Protein AF-A0A533XQA1-F1 (afdb_monomer)

pLDDT: mean 72.59, std 21.44, range [30.81, 95.88]

Secondary structure (DSSP, 8-state):
--EEEEEEEEEESSGGGS------EEEEEEBTTSSHHHHHHHHTT-TTSS---SSTT---SEEEEEEEEPP-TTS---EEEEEEPPPB--TTS-HHHHHHHHHHHHHHHHH-TTEEEEEEE--GGG---S-GGGS---S---------S-----PPPP-

Structure (mmCIF, N/CA/C/O backbone):
data_AF-A0A533XQA1-F1
#
_entry.id   AF-A0A533XQA1-F1
#
loop_
_atom_site.group_PDB
_atom_site.id
_atom_site.type_symbol
_atom_site.label_atom_id
_atom_site.label_alt_id
_atom_site.label_comp_id
_atom_site.label_asym_id
_atom_site.label_entity_id
_atom_site.label_seq_id
_atom_site.pdbx_PDB_ins_code
_atom_site.Cartn_x
_atom_site.Cartn_y
_atom_site.Cartn_z
_atom_site.occupancy
_atom_site.B_iso_or_equiv
_atom_site.auth_seq_id
_atom_site.auth_comp_id
_atom_site.auth_asym_id
_atom_site.auth_atom_id
_atom_site.pdbx_PDB_model_num
ATOM 1 N N . MET A 1 1 ? -15.466 7.216 5.589 1.00 73.44 1 MET A N 1
ATOM 2 C CA . MET A 1 1 ? -14.464 6.380 6.288 1.00 73.44 1 MET A CA 1
ATOM 3 C C . MET A 1 1 ? -13.379 7.296 6.837 1.00 73.44 1 MET A C 1
ATOM 5 O O . MET A 1 1 ? -12.745 7.977 6.047 1.00 73.44 1 MET A O 1
ATOM 9 N N . LYS A 1 2 ? -13.203 7.373 8.160 1.00 85.31 2 LYS A N 1
ATOM 10 C CA . LYS A 1 2 ? -12.148 8.191 8.786 1.00 85.31 2 LYS A CA 1
ATOM 11 C C . LYS A 1 2 ? -10.981 7.279 9.153 1.00 85.31 2 LYS A C 1
ATOM 13 O O . LYS A 1 2 ? -11.189 6.357 9.934 1.00 85.31 2 LYS A O 1
ATOM 18 N N . ILE A 1 3 ? -9.795 7.499 8.589 1.00 87.62 3 ILE A N 1
ATOM 19 C CA . ILE A 1 3 ? -8.585 6.760 8.982 1.00 87.62 3 ILE A CA 1
ATOM 20 C C . ILE A 1 3 ? -8.050 7.347 10.288 1.00 87.62 3 ILE A C 1
ATOM 22 O O . ILE A 1 3 ? -7.966 8.566 10.428 1.00 87.62 3 ILE A O 1
ATOM 26 N N . LEU A 1 4 ? -7.731 6.477 11.245 1.00 87.38 4 LEU A N 1
ATOM 27 C CA . LEU A 1 4 ? -7.056 6.838 12.490 1.00 87.38 4 LEU A CA 1
ATOM 28 C C . LEU A 1 4 ? -5.546 6.681 12.340 1.00 87.38 4 LEU A C 1
ATOM 30 O O . LEU A 1 4 ? -4.799 7.611 12.634 1.00 87.38 4 LEU A O 1
ATOM 34 N N . THR A 1 5 ? -5.101 5.521 11.854 1.00 90.56 5 THR A N 1
ATOM 35 C CA . THR A 1 5 ? -3.680 5.226 11.658 1.00 90.56 5 THR A CA 1
ATOM 36 C C . THR A 1 5 ? -3.439 4.496 10.343 1.00 90.56 5 THR A C 1
ATOM 38 O O . THR A 1 5 ? -4.303 3.789 9.820 1.00 90.56 5 THR A O 1
ATOM 41 N N . ALA A 1 6 ? -2.246 4.718 9.799 1.00 92.75 6 ALA A N 1
ATOM 42 C CA . ALA A 1 6 ? -1.763 4.126 8.565 1.00 92.75 6 ALA A CA 1
ATOM 43 C C . ALA A 1 6 ? -0.265 3.850 8.701 1.00 92.75 6 ALA A C 1
ATOM 45 O O . ALA A 1 6 ? 0.522 4.792 8.813 1.00 92.75 6 ALA A O 1
ATOM 46 N N . GLU A 1 7 ? 0.145 2.589 8.703 1.00 92.19 7 GLU A N 1
ATOM 47 C CA . GLU A 1 7 ? 1.525 2.191 9.000 1.00 92.19 7 GLU A CA 1
ATOM 48 C C . GLU A 1 7 ? 2.084 1.307 7.898 1.00 92.19 7 GLU A C 1
ATOM 50 O O . GLU A 1 7 ? 1.409 0.406 7.411 1.00 92.19 7 GLU A O 1
ATOM 55 N N . PHE A 1 8 ? 3.324 1.569 7.491 1.00 91.94 8 PHE A N 1
ATOM 56 C CA . PHE A 1 8 ? 4.038 0.677 6.588 1.00 91.94 8 PHE A CA 1
ATOM 57 C C . PHE A 1 8 ? 4.410 -0.599 7.346 1.00 91.94 8 PHE A C 1
ATOM 59 O O . PHE A 1 8 ? 5.070 -0.519 8.380 1.00 91.94 8 PHE A O 1
ATOM 66 N N . LEU A 1 9 ? 3.991 -1.753 6.828 1.00 91.31 9 LEU A N 1
ATOM 67 C CA . LEU A 1 9 ? 4.308 -3.054 7.414 1.00 91.31 9 LEU A CA 1
ATOM 68 C C . LEU A 1 9 ? 5.555 -3.656 6.782 1.00 91.31 9 LEU A C 1
ATOM 70 O O . LEU A 1 9 ? 6.534 -3.940 7.463 1.00 91.31 9 LEU A O 1
ATOM 74 N N . THR A 1 10 ? 5.504 -3.891 5.471 1.00 90.44 10 THR A N 1
ATOM 75 C CA . THR A 1 10 ? 6.573 -4.587 4.758 1.00 90.44 10 THR A CA 1
ATOM 76 C C . THR A 1 10 ? 6.517 -4.328 3.258 1.00 90.44 10 THR A C 1
ATOM 78 O O . THR A 1 10 ? 5.494 -3.908 2.705 1.00 90.44 10 THR A O 1
ATOM 81 N N . SER A 1 11 ? 7.632 -4.626 2.602 1.00 89.94 11 SER A N 1
ATOM 82 C CA . SER A 1 11 ? 7.768 -4.699 1.156 1.00 89.94 11 SER A CA 1
ATOM 83 C C . SER A 1 11 ? 8.122 -6.133 0.772 1.00 89.94 11 SER A C 1
ATOM 85 O O . SER A 1 11 ? 9.114 -6.664 1.265 1.00 89.94 11 SER A O 1
ATOM 87 N N . ALA A 1 12 ? 7.356 -6.745 -0.128 1.00 87.62 12 ALA A N 1
ATOM 88 C CA . ALA A 1 12 ? 7.563 -8.134 -0.532 1.00 87.62 12 ALA A CA 1
ATOM 89 C C . ALA A 1 12 ? 7.885 -8.268 -2.024 1.00 87.62 12 ALA A C 1
ATOM 91 O O . ALA A 1 12 ? 7.267 -7.612 -2.866 1.00 87.62 12 ALA A O 1
ATOM 92 N N . THR A 1 13 ? 8.818 -9.165 -2.345 1.00 81.69 13 THR A N 1
ATOM 93 C CA . THR A 1 13 ? 9.074 -9.684 -3.701 1.00 81.69 13 THR A CA 1
ATOM 94 C C . THR A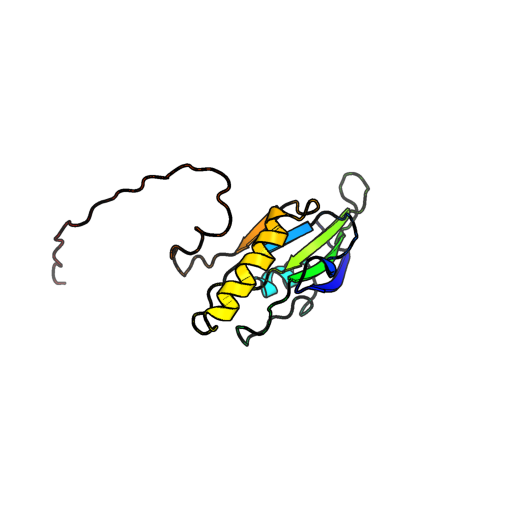 1 13 ? 8.502 -11.082 -3.914 1.00 81.69 13 THR A C 1
ATOM 96 O O . THR A 1 13 ? 8.457 -11.559 -5.043 1.00 81.69 13 THR A O 1
ATOM 99 N N . GLN A 1 14 ? 8.108 -11.785 -2.852 1.00 83.62 14 GLN A N 1
ATOM 100 C CA . GLN A 1 14 ? 7.657 -13.171 -2.952 1.00 83.62 14 GLN A CA 1
ATOM 101 C C . GLN A 1 14 ? 6.599 -13.513 -1.896 1.00 83.62 14 GLN A C 1
ATOM 103 O O . GLN A 1 14 ? 6.583 -12.888 -0.835 1.00 83.62 14 GLN A O 1
ATOM 108 N N . PRO A 1 15 ? 5.750 -14.533 -2.136 1.00 84.94 15 PRO A N 1
ATOM 109 C CA . PRO A 1 15 ? 4.643 -14.855 -1.238 1.00 84.94 15 PRO A CA 1
ATOM 110 C C . PRO A 1 15 ? 5.026 -15.156 0.213 1.00 84.94 15 PRO A C 1
ATOM 112 O O . PRO A 1 15 ? 4.262 -14.836 1.115 1.00 84.94 15 PRO A O 1
ATOM 115 N N . SER A 1 16 ? 6.212 -15.720 0.460 1.00 86.69 16 SER A N 1
ATOM 116 C CA . SER A 1 16 ? 6.690 -16.011 1.821 1.00 86.69 16 SER A CA 1
ATOM 117 C C . SER A 1 16 ? 6.996 -14.766 2.659 1.00 86.69 16 SER A C 1
ATOM 119 O O . SER A 1 16 ? 7.164 -14.879 3.866 1.00 86.69 16 SER A O 1
ATOM 121 N N . GLN A 1 17 ? 7.062 -13.587 2.036 1.00 88.06 17 GLN A N 1
ATOM 122 C CA . GLN A 1 17 ? 7.249 -12.302 2.715 1.00 88.06 17 GLN A CA 1
ATOM 123 C C . GLN A 1 17 ? 5.929 -11.556 2.946 1.00 88.06 17 GLN A C 1
ATOM 125 O O . GLN A 1 17 ? 5.937 -10.462 3.511 1.00 88.06 17 GLN A O 1
ATOM 130 N N . PHE A 1 18 ? 4.801 -12.092 2.468 1.00 89.25 18 PHE A N 1
ATOM 131 C CA . PHE A 1 18 ? 3.507 -11.464 2.702 1.00 89.25 18 PHE A CA 1
ATOM 132 C C . PHE A 1 18 ? 3.161 -11.551 4.192 1.00 89.25 18 PHE A C 1
ATOM 134 O O . PHE A 1 18 ? 3.444 -12.578 4.813 1.00 89.25 18 PHE A O 1
ATOM 141 N N . PRO A 1 19 ? 2.520 -10.518 4.767 1.00 87.94 19 PRO A N 1
ATOM 142 C CA . PRO A 1 19 ? 2.022 -10.593 6.135 1.00 87.94 19 PRO A CA 1
ATOM 143 C C . PRO A 1 19 ? 1.172 -11.855 6.326 1.00 87.94 19 PRO A C 1
ATOM 1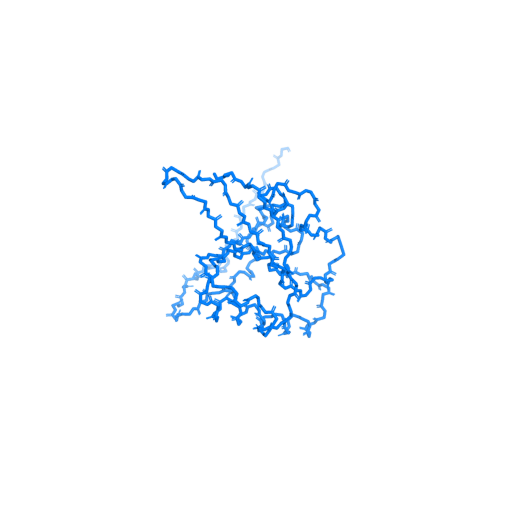45 O O . PRO A 1 19 ? 0.351 -12.193 5.470 1.00 87.94 19 PRO A O 1
ATOM 148 N N . SER A 1 20 ? 1.365 -12.576 7.427 1.00 80.94 20 SER A N 1
ATOM 149 C CA . SER A 1 20 ? 0.550 -13.754 7.755 1.00 80.94 20 SER A CA 1
ATOM 150 C C . SER A 1 20 ? -0.852 -13.389 8.247 1.00 80.94 20 SER A C 1
ATOM 152 O O . SER A 1 20 ? -1.725 -14.252 8.315 1.00 80.94 20 SER A O 1
ATOM 154 N N . ASP A 1 21 ? -1.063 -12.119 8.587 1.00 73.50 21 ASP A N 1
ATOM 155 C CA . ASP A 1 21 ? -2.307 -11.616 9.152 1.00 73.50 21 ASP A CA 1
ATOM 156 C C . ASP A 1 21 ? -3.466 -11.806 8.164 1.00 73.50 21 ASP A C 1
ATOM 158 O O . ASP A 1 21 ? -3.393 -11.409 7.001 1.00 73.50 21 ASP A O 1
ATOM 162 N N . ALA A 1 22 ? -4.573 -12.387 8.635 1.00 80.50 22 ALA A N 1
ATOM 163 C CA . ALA A 1 22 ? -5.770 -12.655 7.831 1.00 80.50 22 ALA A CA 1
ATOM 164 C C . ALA A 1 22 ? -6.645 -11.403 7.599 1.00 80.50 22 ALA A C 1
ATOM 166 O O . ALA A 1 22 ? -7.858 -11.506 7.390 1.00 80.50 22 ALA A O 1
ATOM 167 N N . LEU A 1 23 ? -6.046 -10.214 7.670 1.00 93.81 23 LEU A N 1
ATOM 168 C CA . LEU A 1 23 ? -6.749 -8.952 7.493 1.00 93.81 23 LEU A CA 1
ATOM 169 C C . LEU A 1 23 ? -7.230 -8.812 6.044 1.00 93.81 23 LEU A C 1
ATOM 171 O O . LEU A 1 23 ? -6.506 -9.200 5.129 1.00 93.81 23 LEU A O 1
ATOM 175 N N . PRO A 1 24 ? -8.421 -8.238 5.801 1.00 95.31 24 PRO A N 1
ATOM 176 C CA . PRO A 1 24 ? -8.866 -7.913 4.450 1.00 95.31 24 PRO A CA 1
ATOM 177 C C . PRO A 1 24 ? -7.845 -7.035 3.720 1.00 95.31 24 PRO A C 1
ATOM 179 O O . PRO A 1 24 ? -7.283 -6.126 4.323 1.00 95.31 24 PRO A O 1
ATOM 182 N N . GLU A 1 25 ? -7.632 -7.259 2.426 1.00 95.81 25 GLU A N 1
ATOM 183 C CA . GLU A 1 25 ? -6.665 -6.493 1.628 1.00 95.81 25 GLU A CA 1
ATOM 184 C C . GLU A 1 25 ? -7.359 -5.796 0.455 1.00 95.81 25 GLU A C 1
ATOM 186 O O . GLU A 1 25 ? -8.207 -6.384 -0.222 1.00 95.81 25 GLU A O 1
ATOM 191 N N . VAL A 1 26 ? -6.977 -4.547 0.187 1.00 95.81 26 VAL A N 1
ATOM 192 C CA . VAL A 1 26 ? -7.348 -3.809 -1.026 1.00 95.81 26 VAL A CA 1
ATOM 193 C C . VAL A 1 26 ? -6.073 -3.435 -1.765 1.00 95.81 26 VAL A C 1
ATOM 195 O O . VAL A 1 26 ? -5.227 -2.707 -1.241 1.00 95.81 26 VAL A O 1
ATOM 198 N N . ALA A 1 27 ? -5.928 -3.946 -2.983 1.00 94.31 27 ALA A N 1
ATOM 199 C CA . ALA A 1 27 ? -4.750 -3.721 -3.804 1.00 94.31 27 ALA A CA 1
ATOM 200 C C . ALA A 1 27 ? -4.943 -2.548 -4.768 1.00 94.31 27 ALA A C 1
ATOM 202 O O . ALA A 1 27 ? -6.036 -2.337 -5.288 1.00 94.31 27 ALA A O 1
ATOM 203 N N . PHE A 1 28 ? -3.869 -1.815 -5.046 1.00 93.25 28 PHE A N 1
ATOM 204 C CA . PHE A 1 28 ? -3.853 -0.682 -5.967 1.00 93.25 28 PHE A CA 1
ATOM 205 C C . PHE A 1 28 ? -2.870 -0.960 -7.098 1.00 93.25 28 PHE A C 1
ATOM 207 O O . PHE A 1 28 ? -1.677 -1.121 -6.856 1.00 93.25 28 PHE A O 1
ATOM 214 N N . ALA A 1 29 ? -3.359 -0.972 -8.335 1.00 89.19 29 ALA A N 1
ATOM 215 C CA . ALA A 1 29 ? -2.568 -1.129 -9.549 1.00 89.19 29 ALA A CA 1
ATOM 216 C C . ALA A 1 29 ? -2.696 0.104 -10.444 1.00 89.19 29 ALA A C 1
ATOM 218 O O . ALA A 1 29 ? -3.630 0.893 -10.332 1.00 89.19 29 ALA A O 1
ATOM 219 N N . GLY A 1 30 ? -1.759 0.271 -11.368 1.00 85.50 30 GLY A N 1
ATOM 220 C CA . GLY A 1 30 ? -1.838 1.320 -12.376 1.00 85.50 30 GLY A CA 1
ATOM 221 C C . GLY A 1 30 ? -0.517 1.508 -13.101 1.00 85.50 30 GLY A C 1
ATOM 222 O O . GLY A 1 30 ? 0.521 0.995 -12.673 1.00 85.50 30 GLY A O 1
ATOM 223 N N . ARG A 1 31 ? -0.537 2.255 -14.205 1.00 80.94 31 ARG A N 1
ATOM 224 C CA . ARG A 1 31 ? 0.696 2.567 -14.935 1.00 80.94 31 ARG A CA 1
ATOM 225 C C . ARG A 1 31 ? 1.657 3.398 -14.085 1.00 80.94 31 ARG A C 1
ATOM 227 O O . ARG A 1 31 ? 1.240 4.176 -13.223 1.00 80.94 31 ARG A O 1
ATOM 234 N N . SER A 1 32 ? 2.957 3.282 -14.358 1.00 77.12 32 SER A N 1
ATOM 235 C CA . SER A 1 32 ? 3.946 4.178 -13.746 1.00 77.12 32 SER A CA 1
ATOM 236 C C . SER A 1 32 ? 3.551 5.642 -13.985 1.00 77.12 32 SER A C 1
ATOM 238 O O . SER A 1 32 ? 3.175 6.020 -15.096 1.00 77.12 32 SER A O 1
ATOM 240 N N . ASN A 1 33 ? 3.647 6.464 -12.938 1.00 78.44 33 ASN A N 1
ATOM 241 C CA . ASN A 1 33 ? 3.289 7.888 -12.942 1.00 78.44 33 ASN A CA 1
ATOM 242 C C . ASN A 1 33 ? 1.802 8.202 -13.214 1.00 78.44 33 ASN A C 1
ATOM 244 O O . ASN A 1 33 ? 1.483 9.336 -13.555 1.00 78.44 33 ASN A O 1
ATOM 248 N N . VAL A 1 34 ? 0.883 7.246 -13.019 1.00 85.25 34 VAL A N 1
ATOM 249 C CA . VAL A 1 34 ? -0.575 7.505 -13.080 1.00 85.25 34 VAL A CA 1
ATOM 250 C C . VAL A 1 34 ? -1.109 8.281 -11.864 1.00 85.25 34 VAL A C 1
ATOM 252 O O . VAL A 1 34 ? -2.240 8.744 -11.868 1.00 85.25 34 VAL A O 1
ATOM 255 N N . GLY A 1 35 ? -0.307 8.411 -10.801 1.00 87.88 35 GLY A N 1
ATOM 256 C CA . GLY A 1 35 ? -0.711 9.067 -9.551 1.00 87.88 35 GLY A CA 1
ATOM 257 C C . GLY A 1 35 ? -1.092 8.117 -8.409 1.00 87.88 35 GLY A C 1
ATOM 258 O O . GLY A 1 35 ? -1.556 8.583 -7.375 1.00 87.88 35 GLY A O 1
ATOM 259 N N . LYS A 1 36 ? -0.847 6.805 -8.536 1.00 90.69 36 LYS A N 1
ATOM 260 C CA . LYS A 1 36 ? -1.136 5.789 -7.499 1.00 90.69 36 LYS A CA 1
ATOM 261 C C . LYS A 1 36 ? -0.578 6.125 -6.116 1.00 90.69 36 LYS A C 1
ATOM 263 O O . LYS A 1 36 ? -1.326 6.148 -5.147 1.00 90.69 36 LYS A O 1
ATOM 268 N N . SER A 1 37 ? 0.711 6.442 -6.018 1.00 87.75 37 SER A N 1
ATOM 269 C CA . SER A 1 37 ? 1.330 6.796 -4.733 1.00 87.75 37 SER A CA 1
ATOM 270 C C . SER A 1 37 ? 0.773 8.108 -4.165 1.00 87.75 37 SER A C 1
ATOM 272 O O . SER A 1 37 ? 0.642 8.244 -2.952 1.00 87.75 37 SER A O 1
ATOM 274 N N . SER A 1 38 ? 0.391 9.060 -5.024 1.00 89.50 38 SER A N 1
ATOM 275 C CA . SER A 1 38 ? -0.281 10.293 -4.598 1.00 89.50 38 SER A CA 1
ATOM 276 C C . SER A 1 38 ? -1.670 9.996 -4.030 1.00 89.50 38 SER A C 1
ATOM 278 O O . SER A 1 38 ? -1.978 10.465 -2.938 1.00 89.50 38 SER A O 1
ATOM 280 N N . LEU A 1 39 ? -2.470 9.166 -4.712 1.00 91.50 39 LEU A N 1
ATOM 281 C CA . LEU A 1 39 ? -3.773 8.717 -4.217 1.00 91.50 39 LEU A CA 1
ATOM 282 C C . LEU A 1 39 ? -3.635 7.993 -2.875 1.00 91.50 39 LEU A C 1
ATOM 284 O O . LEU A 1 39 ? -4.365 8.305 -1.941 1.00 91.50 39 LEU A O 1
ATOM 288 N N . LEU A 1 40 ? -2.678 7.069 -2.754 1.00 91.62 40 LEU A N 1
ATOM 289 C CA . LEU A 1 40 ? -2.436 6.346 -1.506 1.00 91.62 40 LEU A CA 1
ATOM 290 C C . LEU A 1 40 ? -2.098 7.293 -0.355 1.00 91.62 40 LEU A C 1
ATOM 292 O O . LEU A 1 40 ? -2.691 7.175 0.708 1.00 91.62 40 LEU A O 1
ATOM 296 N N . ASN A 1 41 ? -1.209 8.267 -0.557 1.00 91.50 41 ASN A N 1
ATOM 297 C CA . ASN A 1 41 ? -0.885 9.244 0.487 1.00 91.50 41 ASN A CA 1
ATOM 298 C C . ASN A 1 41 ? -2.103 10.082 0.913 1.00 91.50 41 ASN A C 1
ATOM 300 O O . ASN A 1 41 ? -2.250 10.377 2.100 1.00 91.50 41 ASN A O 1
ATOM 304 N N . VAL A 1 42 ? -2.980 10.442 -0.034 1.00 91.94 42 VAL A N 1
ATOM 305 C CA . VAL A 1 42 ? -4.240 11.145 0.259 1.00 91.94 42 VAL A CA 1
ATOM 306 C C . VAL A 1 42 ? -5.178 10.256 1.069 1.00 91.94 42 VAL A C 1
ATOM 308 O O . VAL A 1 42 ? -5.661 10.685 2.113 1.00 91.94 42 VAL A O 1
ATOM 311 N N . LEU A 1 43 ? -5.397 9.012 0.630 1.00 90.62 43 LEU A N 1
ATOM 312 C CA . LEU A 1 43 ? -6.269 8.071 1.329 1.00 90.62 43 LEU A CA 1
ATOM 313 C C . LEU A 1 43 ? -5.760 7.797 2.741 1.00 90.62 43 LEU A C 1
ATOM 315 O O . LEU A 1 43 ? -6.541 7.895 3.675 1.00 90.62 43 LEU A O 1
ATOM 319 N N . LEU A 1 44 ? -4.462 7.519 2.895 1.00 90.25 44 LEU A N 1
ATOM 320 C CA . LEU A 1 44 ? -3.804 7.202 4.166 1.00 90.25 44 LEU A CA 1
ATOM 321 C C . LEU A 1 44 ? -3.655 8.413 5.103 1.00 90.25 44 LEU A C 1
ATOM 323 O O . LEU A 1 44 ? -3.231 8.245 6.246 1.00 90.25 44 LEU A O 1
ATOM 327 N N . GLY A 1 45 ? -3.955 9.631 4.636 1.00 86.12 45 GLY A N 1
ATOM 328 C CA . GLY A 1 45 ? -3.823 10.860 5.423 1.00 86.12 45 GLY A CA 1
ATOM 329 C C . GLY A 1 45 ? -2.385 11.178 5.856 1.00 86.12 45 GLY A C 1
ATOM 330 O O . GLY A 1 45 ? -2.181 11.959 6.783 1.00 86.12 45 GLY A O 1
ATOM 331 N N . ARG A 1 46 ? -1.375 10.572 5.217 1.00 80.81 46 ARG A N 1
ATOM 332 C CA . ARG A 1 46 ? 0.047 10.723 5.560 1.00 80.81 46 ARG A CA 1
ATOM 333 C C . ARG A 1 46 ? 0.850 11.071 4.313 1.00 80.81 46 ARG A C 1
ATOM 335 O O . ARG A 1 46 ? 0.885 10.309 3.349 1.00 80.81 46 ARG A O 1
ATOM 342 N N . LYS A 1 47 ? 1.534 12.218 4.333 1.00 79.88 47 LYS A N 1
ATOM 343 C CA . LYS A 1 47 ? 2.431 12.623 3.242 1.00 79.88 47 LYS A CA 1
ATOM 344 C C . LYS A 1 47 ? 3.684 11.741 3.247 1.00 79.88 47 LYS A C 1
ATOM 346 O O . LYS A 1 47 ? 4.351 11.629 4.267 1.00 79.88 47 LYS A O 1
ATOM 351 N N . GLY A 1 48 ? 4.008 11.144 2.101 1.00 78.62 48 GLY A N 1
ATOM 352 C CA . GLY A 1 48 ? 5.261 10.411 1.891 1.00 78.62 48 GLY A CA 1
ATOM 353 C C . GLY A 1 48 ? 5.307 8.982 2.442 1.00 78.62 48 GLY A C 1
ATOM 354 O O . GLY A 1 48 ? 6.347 8.340 2.309 1.00 78.62 48 GLY A O 1
ATOM 355 N N . LEU A 1 49 ? 4.208 8.463 3.006 1.00 83.56 49 LEU A N 1
ATOM 356 C CA . LEU A 1 49 ? 4.131 7.078 3.484 1.00 83.56 49 LEU A CA 1
ATOM 357 C C . LEU A 1 49 ? 4.225 6.090 2.313 1.00 83.56 49 LEU A C 1
ATOM 359 O O . LEU A 1 49 ? 5.064 5.189 2.308 1.00 83.56 49 LEU A O 1
ATOM 363 N N . ALA A 1 50 ? 3.418 6.308 1.277 1.00 80.25 50 ALA A N 1
ATOM 364 C CA . ALA A 1 50 ? 3.614 5.677 -0.015 1.00 80.25 50 ALA A CA 1
ATOM 365 C C . ALA A 1 50 ? 4.671 6.481 -0.783 1.00 80.25 50 ALA A C 1
ATOM 367 O O . ALA A 1 50 ? 4.426 7.614 -1.219 1.00 80.25 50 ALA A O 1
ATOM 368 N N . ARG A 1 51 ? 5.869 5.905 -0.938 1.00 71.69 51 ARG A N 1
ATOM 369 C CA . ARG A 1 51 ? 6.986 6.575 -1.615 1.00 71.69 51 ARG A CA 1
ATOM 370 C C . ARG A 1 51 ? 6.621 6.898 -3.065 1.00 71.69 51 ARG A C 1
ATOM 372 O O . ARG A 1 51 ? 6.428 6.004 -3.888 1.00 71.69 51 ARG A O 1
ATOM 379 N N . VAL A 1 52 ? 6.587 8.188 -3.387 1.00 58.62 52 VAL A N 1
ATOM 380 C CA . VAL A 1 52 ? 6.471 8.692 -4.760 1.00 58.62 52 VAL A CA 1
ATOM 381 C C . VAL A 1 52 ? 7.868 8.645 -5.382 1.00 58.62 52 VAL A C 1
ATOM 383 O O . VAL A 1 52 ? 8.622 9.611 -5.312 1.00 58.62 52 VAL A O 1
ATOM 386 N N . SER A 1 53 ? 8.279 7.498 -5.925 1.00 47.28 53 SER A N 1
ATOM 387 C CA . SER A 1 53 ? 9.547 7.439 -6.661 1.00 47.28 53 SER A CA 1
ATOM 388 C C . SER A 1 53 ? 9.360 8.068 -8.039 1.00 47.28 53 SER A C 1
ATOM 390 O O . SER A 1 53 ? 8.590 7.559 -8.849 1.00 47.28 53 SER A O 1
ATOM 392 N N . GLN A 1 54 ? 10.072 9.166 -8.310 1.00 45.94 54 GLN A N 1
ATOM 393 C CA . GLN A 1 54 ? 10.138 9.751 -9.653 1.00 45.94 54 GLN A CA 1
ATOM 394 C C . GLN A 1 54 ? 11.049 8.959 -10.600 1.00 45.94 54 GLN A C 1
ATOM 396 O O . GLN A 1 54 ? 11.013 9.193 -11.804 1.00 45.94 54 GLN A O 1
ATOM 401 N N . THR A 1 55 ? 11.848 8.017 -10.079 1.00 43.50 55 THR A N 1
ATOM 402 C CA . THR A 1 55 ? 12.739 7.159 -10.868 1.00 43.50 55 THR A CA 1
ATOM 403 C C . THR A 1 55 ? 12.021 5.856 -11.231 1.00 43.50 55 THR A C 1
ATOM 405 O O . THR A 1 55 ? 11.837 4.987 -10.372 1.00 43.50 55 THR A O 1
ATOM 408 N N . PRO A 1 56 ? 11.611 5.675 -12.494 1.00 46.00 56 PRO A N 1
ATOM 409 C CA . PRO A 1 56 ? 10.831 4.512 -12.894 1.00 46.00 56 PRO A CA 1
ATOM 410 C C . PRO A 1 56 ? 11.684 3.236 -12.851 1.00 46.00 56 PRO A C 1
ATOM 412 O O . PRO A 1 56 ? 12.861 3.255 -13.203 1.00 46.00 56 PRO A O 1
ATOM 415 N N . GLY A 1 57 ? 11.094 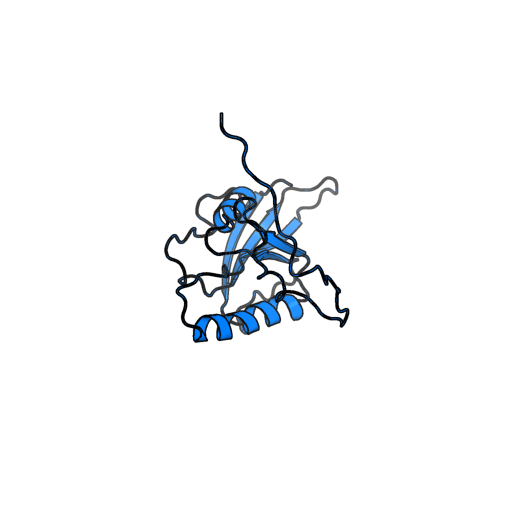2.120 -12.415 1.00 50.22 57 GLY A N 1
ATOM 416 C CA . GLY A 1 57 ? 11.765 0.812 -12.348 1.00 50.22 57 GLY A CA 1
ATOM 417 C C . GLY A 1 57 ? 12.423 0.462 -11.006 1.00 50.22 57 GLY A C 1
ATOM 418 O O . GLY A 1 57 ? 12.948 -0.643 -10.868 1.00 50.22 57 GLY A O 1
ATOM 419 N N . ARG A 1 58 ? 12.373 1.350 -10.000 1.00 48.38 58 ARG A N 1
ATOM 420 C CA . ARG A 1 58 ? 12.981 1.097 -8.678 1.00 48.38 58 ARG A CA 1
ATOM 421 C C . ARG A 1 58 ? 12.077 0.321 -7.708 1.00 48.38 58 ARG A C 1
ATOM 423 O O . ARG A 1 58 ? 12.585 -0.341 -6.809 1.00 48.38 58 ARG A O 1
ATOM 430 N N . THR A 1 59 ? 10.760 0.337 -7.906 1.00 53.06 59 THR A N 1
ATOM 431 C CA . THR A 1 59 ? 9.806 -0.360 -7.027 1.00 53.06 59 THR A CA 1
ATOM 432 C C . THR A 1 59 ? 9.359 -1.667 -7.675 1.00 53.06 59 THR A C 1
ATOM 434 O O . THR A 1 59 ? 8.420 -1.687 -8.465 1.00 53.06 59 THR A O 1
ATOM 437 N N . ARG A 1 60 ? 10.054 -2.764 -7.362 1.00 68.00 60 ARG A N 1
ATOM 438 C CA . ARG A 1 60 ? 9.661 -4.143 -7.731 1.00 68.00 60 ARG A CA 1
ATOM 439 C C . ARG A 1 60 ? 8.905 -4.858 -6.603 1.00 68.00 60 ARG A C 1
ATOM 441 O O . ARG A 1 60 ? 8.809 -6.076 -6.607 1.00 68.00 60 ARG A O 1
ATOM 448 N N . LEU A 1 61 ? 8.449 -4.096 -5.614 1.00 83.81 61 LEU A N 1
ATOM 449 C CA . LEU A 1 61 ? 7.957 -4.591 -4.336 1.00 83.81 61 LEU A CA 1
ATOM 450 C C . LEU A 1 61 ? 6.464 -4.312 -4.208 1.00 83.81 61 LEU A C 1
ATOM 452 O O . LEU A 1 61 ? 6.022 -3.215 -4.558 1.00 83.81 61 LEU A O 1
ATOM 456 N N . LEU A 1 62 ? 5.723 -5.277 -3.667 1.00 89.31 62 LEU A N 1
ATOM 457 C CA . LEU A 1 62 ? 4.392 -5.042 -3.118 1.00 89.31 62 LEU A CA 1
ATOM 458 C C . LEU A 1 62 ? 4.575 -4.395 -1.751 1.00 89.31 62 LEU A C 1
ATOM 460 O O . LEU A 1 62 ? 5.218 -4.990 -0.887 1.00 89.31 62 LEU A O 1
ATOM 464 N N . ASN A 1 63 ? 4.035 -3.195 -1.552 1.00 91.88 63 ASN A N 1
ATOM 465 C CA . ASN A 1 63 ? 4.126 -2.518 -0.258 1.00 91.88 63 ASN A CA 1
ATOM 466 C C . ASN A 1 63 ? 2.809 -2.666 0.495 1.00 91.88 63 ASN A C 1
ATOM 468 O O . ASN A 1 63 ? 1.757 -2.305 -0.030 1.00 91.88 63 ASN A O 1
ATOM 472 N N . PHE A 1 64 ? 2.882 -3.163 1.723 1.00 93.25 64 PHE A N 1
ATOM 473 C CA . PHE A 1 64 ? 1.727 -3.393 2.580 1.00 93.25 64 PHE A CA 1
ATOM 474 C C . PHE A 1 64 ? 1.630 -2.282 3.618 1.00 93.25 64 PHE A C 1
ATOM 476 O O . PHE A 1 64 ? 2.601 -1.981 4.318 1.00 93.25 64 PHE A O 1
ATOM 483 N N . PHE A 1 65 ? 0.444 -1.697 3.734 1.00 94.38 65 PHE A N 1
ATOM 484 C CA . PHE A 1 65 ? 0.133 -0.655 4.700 1.00 94.38 65 PHE A CA 1
ATOM 485 C C . PHE A 1 65 ? -1.038 -1.100 5.566 1.00 94.38 65 PHE A C 1
ATOM 487 O O . PHE A 1 65 ? -2.125 -1.353 5.047 1.00 94.38 65 PHE A O 1
ATOM 494 N N . ARG A 1 66 ? -0.834 -1.168 6.880 1.00 94.75 66 ARG A N 1
ATOM 495 C CA . ARG A 1 66 ? -1.899 -1.416 7.853 1.00 94.75 66 ARG A CA 1
ATOM 496 C C . ARG A 1 66 ? -2.727 -0.159 8.019 1.00 94.75 66 ARG A C 1
ATOM 498 O O . ARG A 1 66 ? -2.165 0.909 8.250 1.00 94.75 66 ARG A O 1
ATOM 505 N N . VAL A 1 67 ? -4.043 -0.286 7.922 1.00 94.56 67 VAL A N 1
ATOM 506 C CA . VAL A 1 67 ? -4.978 0.829 8.057 1.00 94.56 67 VAL A CA 1
ATOM 507 C C . VAL A 1 67 ? -5.972 0.519 9.160 1.00 94.56 67 VAL A C 1
ATOM 509 O O . VAL A 1 67 ? -6.665 -0.494 9.103 1.00 94.56 67 VAL A O 1
ATOM 512 N N . VAL A 1 68 ? -6.080 1.428 10.128 1.00 93.69 68 VAL A N 1
ATOM 513 C CA . VAL A 1 68 ? -7.095 1.382 11.185 1.00 93.69 68 VAL A CA 1
ATOM 514 C C . VAL A 1 68 ? -8.056 2.545 10.982 1.00 93.69 68 VAL A C 1
ATOM 516 O O . VAL A 1 68 ? -7.635 3.699 10.857 1.00 93.69 68 VAL A O 1
ATOM 519 N N . THR A 1 69 ? -9.356 2.269 10.957 1.00 92.00 69 THR A N 1
ATOM 520 C CA . THR A 1 69 ? -10.391 3.299 10.792 1.00 92.00 69 THR A CA 1
ATOM 521 C C . THR A 1 69 ? -11.072 3.633 12.104 1.00 92.00 69 THR A C 1
ATOM 523 O O . THR A 1 69 ? -11.104 2.825 13.020 1.00 92.00 69 THR A O 1
ATOM 526 N N . ALA A 1 70 ? -11.698 4.805 12.174 1.00 89.56 70 ALA A N 1
ATOM 527 C CA . ALA A 1 70 ? -12.608 5.138 13.256 1.00 89.56 70 ALA A CA 1
ATOM 528 C C . ALA A 1 70 ? -13.801 4.177 13.263 1.00 89.56 70 ALA A C 1
ATOM 530 O O . ALA A 1 70 ? -14.098 3.529 12.252 1.00 89.56 70 ALA A O 1
ATOM 531 N N . LYS A 1 71 ? -14.490 4.124 14.406 1.00 89.69 71 LYS A N 1
ATOM 532 C CA . LYS A 1 71 ? -15.711 3.339 14.564 1.00 89.69 71 LYS A CA 1
ATOM 533 C C . LYS A 1 71 ? -16.733 3.738 13.499 1.00 89.69 71 LYS A C 1
ATOM 535 O O . LYS A 1 71 ? -17.009 4.926 13.324 1.00 89.69 71 LYS A O 1
ATOM 540 N N . GLY A 1 72 ? -17.251 2.748 12.777 1.00 83.81 72 GLY A N 1
ATOM 541 C CA . GLY A 1 72 ? -18.381 2.942 11.872 1.00 83.81 72 GLY A CA 1
ATOM 542 C C . GLY A 1 72 ? -19.701 3.126 12.634 1.00 83.81 72 GLY A C 1
ATOM 543 O O . GLY A 1 72 ? -19.710 3.048 13.866 1.00 83.81 72 GLY A O 1
ATOM 544 N N . PRO A 1 73 ? -20.822 3.329 11.920 1.00 81.31 73 PRO A N 1
ATOM 545 C CA . PRO A 1 73 ? -22.167 3.352 12.505 1.00 81.31 73 PRO A CA 1
ATOM 546 C C . PRO A 1 73 ? -22.475 2.118 13.366 1.00 81.31 73 PRO A C 1
ATOM 548 O O . PRO A 1 73 ? -23.181 2.211 14.362 1.00 81.31 73 PRO A O 1
ATOM 551 N N . GLU A 1 74 ? -21.878 0.973 13.032 1.00 85.00 74 GLU A N 1
ATOM 552 C CA . GLU A 1 74 ? -21.950 -0.279 13.791 1.00 85.00 74 GLU A CA 1
ATOM 553 C C . GLU A 1 74 ? -21.146 -0.289 15.112 1.00 85.00 74 GLU A C 1
ATOM 555 O O . GLU A 1 74 ? -21.034 -1.326 15.765 1.00 85.00 74 GLU A O 1
ATOM 560 N N . GLY A 1 75 ? -20.514 0.828 15.486 1.00 86.56 75 GLY A N 1
ATOM 561 C CA . GLY A 1 75 ? -19.761 0.979 16.736 1.00 86.56 75 GLY A CA 1
ATOM 562 C C . GLY A 1 75 ? -18.396 0.278 16.772 1.00 86.56 75 GLY A C 1
ATOM 563 O O . GLY A 1 75 ? -17.714 0.323 17.799 1.00 86.56 75 GLY A O 1
ATOM 564 N N . LYS A 1 76 ? -17.960 -0.346 15.670 1.00 85.81 76 LYS A N 1
ATOM 565 C CA . LYS A 1 76 ? -16.712 -1.124 15.596 1.00 85.81 76 LYS A CA 1
ATOM 566 C C . LYS A 1 76 ? -15.640 -0.426 14.768 1.00 85.81 76 LYS A C 1
ATOM 568 O O . LYS A 1 76 ? -15.912 0.126 13.704 1.00 85.81 76 LYS A O 1
ATOM 573 N N . SER A 1 77 ? -14.413 -0.473 15.281 1.00 87.25 77 SER A N 1
ATOM 574 C CA . SER A 1 77 ? -13.203 -0.109 14.542 1.00 87.25 77 SER A CA 1
ATOM 575 C C . SER A 1 77 ? -12.932 -1.176 13.484 1.00 87.25 77 SER A C 1
ATOM 577 O O . SER A 1 77 ? -13.179 -2.356 13.741 1.00 87.25 77 SER A O 1
ATOM 579 N N . ARG A 1 78 ? -12.430 -0.784 12.312 1.00 91.12 78 ARG A N 1
ATOM 580 C CA . ARG A 1 78 ? -12.054 -1.730 11.256 1.00 91.12 78 ARG A CA 1
ATOM 581 C C . ARG A 1 78 ? -10.570 -1.639 10.986 1.00 91.12 78 ARG A C 1
ATOM 583 O O . ARG A 1 78 ? -9.971 -0.569 11.097 1.00 91.12 78 ARG A O 1
ATOM 590 N N . GLU A 1 79 ? -10.021 -2.773 10.595 1.00 93.75 79 GLU A N 1
ATOM 591 C CA . GLU A 1 79 ? -8.623 -2.909 10.257 1.00 93.75 79 GLU A CA 1
ATOM 592 C C . GLU A 1 79 ? -8.483 -3.738 8.985 1.00 93.75 79 GLU A C 1
ATOM 594 O O . GLU A 1 79 ? -9.163 -4.752 8.816 1.00 93.75 79 GLU A O 1
ATOM 599 N N . PHE A 1 80 ? -7.647 -3.267 8.070 1.00 95.06 80 PHE A N 1
ATOM 600 C CA . PHE A 1 80 ? -7.388 -3.914 6.791 1.00 95.06 80 PHE A CA 1
ATOM 601 C C . PHE A 1 80 ? -6.038 -3.442 6.240 1.00 95.06 80 PHE A C 1
ATOM 603 O O . PHE A 1 80 ? -5.406 -2.532 6.787 1.00 95.06 80 PHE A O 1
ATOM 610 N N . LEU A 1 81 ? -5.601 -4.048 5.140 1.00 95.69 81 LEU A N 1
ATOM 611 C CA . LEU A 1 81 ? -4.373 -3.684 4.451 1.00 95.69 81 LEU A CA 1
ATOM 612 C C . LEU A 1 81 ? -4.671 -2.956 3.142 1.00 95.69 81 LEU A C 1
ATOM 614 O O . LEU A 1 81 ? -5.490 -3.399 2.335 1.00 95.69 81 LEU A O 1
ATOM 618 N N . PHE A 1 82 ? -3.955 -1.865 2.900 1.00 95.56 82 PHE A N 1
ATOM 619 C CA . PHE A 1 82 ? -3.744 -1.365 1.547 1.00 95.56 82 PHE A CA 1
ATOM 620 C C . PHE A 1 82 ? -2.464 -1.957 0.988 1.00 95.56 82 PHE A C 1
ATOM 622 O O . PHE A 1 82 ? -1.431 -1.964 1.657 1.00 95.56 82 PHE A O 1
ATOM 629 N N . VAL A 1 83 ? -2.536 -2.437 -0.248 1.00 93.94 83 VAL A N 1
ATOM 630 C CA . VAL A 1 83 ? -1.400 -3.053 -0.927 1.00 93.94 83 VAL A CA 1
ATOM 631 C C . VAL A 1 83 ? -1.089 -2.266 -2.183 1.00 93.94 83 VAL A C 1
ATOM 633 O O . VAL A 1 83 ? -1.866 -2.233 -3.135 1.00 93.94 83 VAL A O 1
ATOM 636 N N . ASP A 1 84 ? 0.052 -1.593 -2.177 1.00 91.75 84 ASP A N 1
ATOM 637 C CA . ASP A 1 84 ? 0.549 -0.863 -3.330 1.00 91.75 84 ASP A CA 1
ATOM 638 C C . ASP A 1 84 ? 1.251 -1.841 -4.266 1.00 91.75 84 ASP A C 1
ATOM 640 O O . ASP A 1 84 ? 2.377 -2.273 -3.996 1.00 91.75 84 ASP A O 1
ATOM 644 N N . LEU A 1 85 ? 0.580 -2.198 -5.362 1.00 89.19 85 LEU A N 1
ATOM 645 C CA . LEU A 1 85 ? 1.215 -2.979 -6.407 1.00 89.19 85 LEU A CA 1
ATOM 646 C C . LEU A 1 85 ? 2.183 -2.072 -7.166 1.00 89.19 85 LEU A C 1
ATOM 648 O O . LEU A 1 85 ? 1.933 -0.872 -7.352 1.00 89.19 85 LEU A O 1
ATOM 652 N N . PRO A 1 86 ? 3.311 -2.619 -7.621 1.00 83.38 86 PRO A N 1
ATOM 653 C CA . PRO A 1 86 ? 4.247 -1.841 -8.407 1.00 83.38 86 PRO A CA 1
ATOM 654 C C . PRO A 1 86 ? 3.560 -1.362 -9.717 1.00 83.38 86 PRO A C 1
ATOM 656 O O . PRO A 1 86 ? 2.526 -1.887 -10.128 1.00 83.38 86 PRO A O 1
ATOM 659 N N . GLY A 1 87 ? 4.051 -0.277 -10.333 1.00 76.50 87 GLY A N 1
ATOM 660 C CA . GLY A 1 87 ? 3.404 0.341 -11.507 1.00 76.50 87 GLY A CA 1
ATOM 661 C C . GLY A 1 87 ? 3.871 -0.233 -12.852 1.00 76.50 87 GLY A C 1
ATOM 662 O O . GLY A 1 87 ? 5.075 -0.373 -13.057 1.00 76.50 87 GLY A O 1
ATOM 663 N N . TYR A 1 88 ? 2.947 -0.539 -13.774 1.00 71.31 88 TYR A N 1
ATOM 664 C CA . TYR A 1 88 ? 3.261 -1.215 -15.050 1.00 71.31 88 TYR A CA 1
ATOM 665 C C . TYR A 1 88 ? 3.498 -0.245 -16.223 1.00 71.31 88 TYR A C 1
ATOM 667 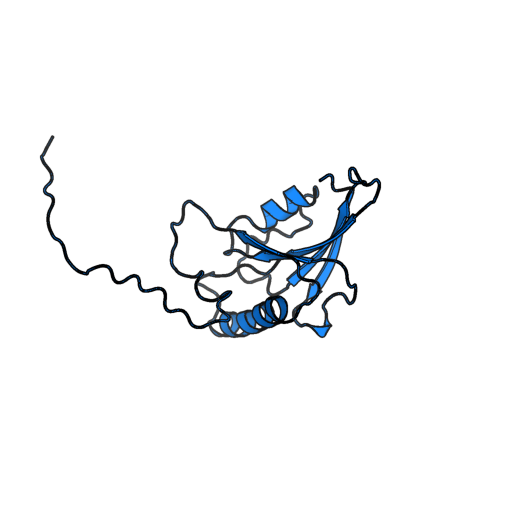O O . TYR A 1 88 ? 3.206 0.953 -16.147 1.00 71.31 88 TYR A O 1
ATOM 675 N N . GLY A 1 89 ? 4.018 -0.762 -17.343 1.00 59.19 89 GLY A N 1
ATOM 676 C CA . GLY A 1 89 ? 4.021 -0.054 -18.629 1.00 59.19 89 GLY A CA 1
ATOM 677 C C . GLY A 1 89 ? 5.032 1.090 -18.746 1.00 59.19 89 GLY A C 1
ATOM 678 O O . GLY A 1 89 ? 4.738 2.092 -19.410 1.00 59.19 89 GLY A O 1
ATOM 679 N N . TYR A 1 90 ? 6.200 0.959 -18.105 1.00 54.31 90 TYR A N 1
ATOM 680 C CA . TYR A 1 90 ? 7.346 1.828 -18.369 1.00 54.31 90 TYR A CA 1
ATOM 681 C C . TYR A 1 90 ? 8.188 1.251 -19.515 1.00 54.31 90 TYR A C 1
ATOM 683 O O . TYR A 1 90 ? 8.730 0.157 -19.408 1.00 54.31 90 TYR A O 1
ATOM 691 N N . ALA A 1 91 ? 8.312 2.010 -20.607 1.00 45.34 91 ALA A N 1
ATOM 692 C CA . ALA A 1 91 ? 8.897 1.572 -21.880 1.00 45.34 91 ALA A CA 1
ATOM 693 C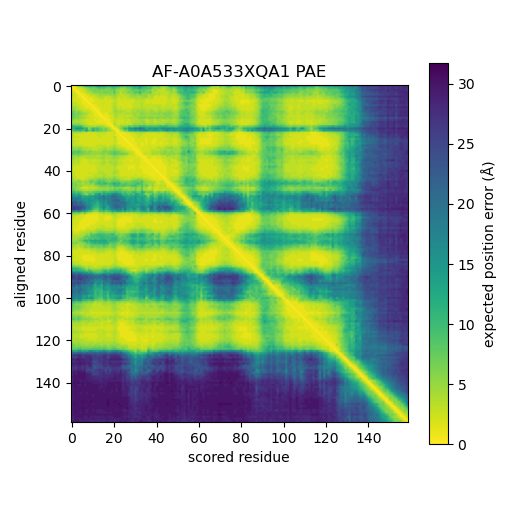 C . ALA A 1 91 ? 10.395 1.207 -21.825 1.00 45.34 91 ALA A C 1
ATOM 695 O O . ALA A 1 91 ? 10.928 0.666 -22.786 1.00 45.34 91 ALA A O 1
ATOM 696 N N . LYS A 1 92 ? 11.084 1.527 -20.722 1.00 44.97 92 LYS A N 1
ATOM 697 C CA . LYS A 1 92 ? 12.545 1.412 -20.591 1.00 44.97 92 LYS A CA 1
ATOM 698 C C . LYS A 1 92 ? 13.003 0.352 -19.589 1.00 44.97 92 LYS A C 1
ATOM 700 O O . LYS A 1 92 ? 14.155 0.376 -19.165 1.00 44.97 92 LYS A O 1
ATOM 705 N N . VAL A 1 93 ? 12.114 -0.543 -19.163 1.00 52.56 93 VAL A N 1
ATOM 706 C CA . VAL A 1 93 ? 12.506 -1.676 -18.319 1.00 52.56 93 VAL A CA 1
ATOM 707 C C . VAL A 1 93 ? 12.817 -2.863 -19.226 1.00 52.56 93 VAL A C 1
ATOM 709 O O . VAL A 1 93 ? 12.029 -3.174 -20.115 1.00 52.56 93 VAL A O 1
ATOM 712 N N . ALA A 1 94 ? 13.972 -3.504 -19.025 1.00 49.38 94 ALA A N 1
ATOM 713 C CA . ALA A 1 94 ? 14.359 -4.696 -19.772 1.00 49.38 94 ALA A CA 1
ATOM 714 C C . ALA A 1 94 ? 13.230 -5.739 -19.748 1.00 49.38 94 ALA A C 1
ATOM 716 O O . ALA A 1 94 ? 12.590 -5.943 -18.713 1.00 49.38 94 ALA A O 1
ATOM 717 N N . ARG A 1 95 ? 13.002 -6.401 -20.887 1.00 56.06 95 ARG A N 1
ATOM 718 C CA . ARG A 1 95 ? 11.947 -7.409 -21.082 1.00 56.06 95 ARG A CA 1
ATOM 719 C C . ARG A 1 95 ? 11.932 -8.473 -19.970 1.00 56.06 95 ARG A C 1
ATOM 721 O O . ARG A 1 95 ? 10.868 -8.813 -19.468 1.00 56.06 95 ARG A O 1
ATOM 728 N N . THR A 1 96 ? 13.112 -8.854 -19.484 1.00 51.69 96 THR A N 1
ATOM 729 C CA . THR A 1 96 ? 13.333 -9.769 -18.351 1.00 51.69 96 THR A CA 1
ATOM 730 C C . THR A 1 96 ? 12.691 -9.319 -17.036 1.00 51.69 96 THR A C 1
ATOM 732 O O . THR A 1 96 ? 12.208 -10.140 -16.262 1.00 51.69 96 THR A O 1
ATOM 735 N N . VAL A 1 97 ? 12.638 -8.015 -16.761 1.00 51.53 97 VAL A N 1
ATOM 736 C CA . VAL A 1 97 ? 11.983 -7.486 -15.555 1.00 51.53 97 VAL A CA 1
ATOM 737 C C . VAL A 1 97 ? 10.469 -7.484 -15.729 1.00 51.53 97 VAL A C 1
ATOM 739 O O . VAL A 1 97 ? 9.763 -7.721 -14.761 1.00 51.53 97 VAL A O 1
ATOM 742 N N . HIS A 1 98 ? 9.962 -7.254 -16.942 1.00 57.16 98 HIS A N 1
ATOM 743 C CA . HIS A 1 98 ? 8.532 -7.380 -17.235 1.00 57.16 98 HIS A CA 1
ATOM 744 C C . HIS A 1 98 ? 8.054 -8.834 -17.059 1.00 57.16 98 HIS A C 1
ATOM 746 O O . HIS A 1 98 ? 6.996 -9.064 -16.473 1.00 57.16 98 HIS A O 1
ATOM 752 N N . GLU A 1 99 ? 8.875 -9.798 -17.489 1.00 60.00 99 GLU A N 1
ATOM 753 C CA . GLU A 1 99 ? 8.628 -11.243 -17.382 1.00 60.00 99 GLU A CA 1
ATOM 754 C C . GLU A 1 99 ? 8.661 -11.757 -15.930 1.00 60.00 99 GLU A C 1
ATOM 756 O O . GLU A 1 99 ? 7.884 -12.639 -15.584 1.00 60.00 99 GLU A O 1
ATOM 761 N N . GLN A 1 100 ? 9.489 -11.191 -15.044 1.00 57.25 100 GLN A N 1
ATOM 762 C CA . GLN A 1 100 ? 9.518 -11.577 -13.619 1.00 57.25 100 GLN A CA 1
ATOM 763 C C . GLN A 1 100 ? 8.381 -10.965 -12.785 1.00 57.25 100 GLN A C 1
ATOM 765 O O . GLN A 1 100 ? 8.048 -11.454 -11.706 1.00 57.25 100 GLN A O 1
ATOM 770 N N . TRP A 1 101 ? 7.788 -9.876 -13.266 1.00 63.97 101 TRP A N 1
ATOM 771 C CA . TRP A 1 101 ? 6.849 -9.055 -12.504 1.00 63.97 101 TRP A CA 1
ATOM 772 C C . TRP A 1 101 ? 5.394 -9.504 -12.682 1.00 63.97 101 TRP A C 1
ATOM 774 O O . TRP A 1 101 ? 4.620 -9.455 -11.726 1.00 63.97 101 TRP A O 1
ATOM 784 N N . GLY A 1 102 ? 5.053 -10.023 -13.868 1.00 70.12 102 GLY A N 1
ATOM 785 C CA . GLY A 1 102 ? 3.771 -10.686 -14.138 1.00 70.12 102 GLY A CA 1
ATOM 786 C C . GLY A 1 102 ? 3.475 -11.825 -13.153 1.00 70.12 102 GLY A C 1
ATOM 787 O O . GLY A 1 102 ? 2.498 -11.717 -12.412 1.00 70.12 102 GLY A O 1
ATOM 788 N N . PRO A 1 103 ? 4.360 -12.833 -13.008 1.00 76.00 103 PRO A N 1
ATOM 789 C CA . PRO A 1 103 ? 4.128 -13.977 -12.128 1.00 76.00 103 PRO A CA 1
ATOM 790 C C . PRO A 1 103 ? 3.916 -13.607 -10.658 1.00 76.00 103 PRO A C 1
ATOM 792 O O . PRO A 1 103 ? 3.143 -14.259 -9.962 1.00 76.00 103 PRO A O 1
ATOM 795 N N . MET A 1 104 ? 4.592 -12.571 -10.151 1.00 79.81 104 MET A N 1
ATOM 796 C CA . MET A 1 104 ? 4.427 -12.124 -8.763 1.00 79.81 104 MET A CA 1
ATOM 797 C C . MET A 1 104 ? 3.040 -11.517 -8.532 1.00 79.81 104 MET A C 1
ATOM 799 O O . MET A 1 104 ? 2.369 -11.857 -7.556 1.00 79.81 104 MET A O 1
ATOM 803 N N . ILE A 1 105 ? 2.610 -10.633 -9.435 1.00 82.25 105 ILE A N 1
ATOM 804 C CA . ILE A 1 105 ? 1.298 -9.986 -9.357 1.00 82.25 105 ILE A CA 1
ATOM 805 C C . ILE A 1 105 ? 0.188 -11.007 -9.589 1.00 82.25 105 ILE A C 1
ATOM 807 O O . ILE A 1 105 ? -0.779 -11.012 -8.836 1.00 82.25 105 ILE A O 1
ATOM 811 N N . GLU A 1 106 ? 0.342 -11.903 -10.562 1.00 81.75 106 GLU A N 1
ATOM 812 C CA . GLU A 1 106 ? -0.599 -12.996 -10.823 1.00 81.75 106 GLU A CA 1
ATOM 813 C C . GLU A 1 106 ? -0.748 -13.910 -9.605 1.00 81.75 106 GLU A C 1
ATOM 815 O O . GLU A 1 106 ? -1.868 -14.197 -9.188 1.00 81.75 106 GLU A O 1
ATOM 820 N N . ARG A 1 107 ? 0.362 -14.308 -8.968 1.00 84.38 107 ARG A N 1
ATOM 821 C CA . ARG A 1 107 ? 0.325 -15.107 -7.730 1.00 84.38 107 ARG A CA 1
ATOM 822 C C . ARG A 1 107 ? -0.360 -14.372 -6.587 1.00 84.38 107 ARG A C 1
ATOM 824 O O . ARG A 1 107 ? -1.070 -15.000 -5.808 1.00 84.38 107 ARG A O 1
ATOM 831 N N . TYR A 1 108 ? -0.145 -13.066 -6.464 1.00 88.69 108 TYR A N 1
ATOM 832 C CA . TYR A 1 108 ? -0.811 -12.272 -5.441 1.00 88.69 108 TYR A CA 1
ATOM 833 C C . TYR A 1 108 ? -2.316 -12.146 -5.728 1.00 88.69 108 TYR A C 1
ATOM 835 O O . TYR A 1 108 ? -3.124 -12.515 -4.883 1.00 88.69 108 TYR A O 1
ATOM 843 N N . ILE A 1 109 ? -2.711 -11.709 -6.926 1.00 88.31 109 ILE A N 1
ATOM 844 C CA . ILE A 1 109 ? -4.124 -11.514 -7.285 1.00 88.31 109 ILE A CA 1
ATOM 845 C C . ILE A 1 109 ? -4.887 -12.846 -7.279 1.00 88.31 109 ILE A C 1
ATOM 847 O O . ILE A 1 109 ? -5.995 -12.910 -6.754 1.00 88.31 109 ILE A O 1
ATOM 851 N N . GLY A 1 110 ? -4.299 -13.911 -7.828 1.00 85.56 110 GLY A N 1
ATOM 852 C CA . GLY A 1 110 ? -4.941 -15.223 -7.939 1.00 85.56 110 GLY A CA 1
ATOM 853 C C . GLY A 1 110 ? -4.851 -16.089 -6.680 1.00 85.56 110 GLY A C 1
ATOM 854 O O . GLY A 1 110 ? -5.702 -16.948 -6.473 1.00 85.56 110 GLY A O 1
ATOM 855 N N . GLY A 1 111 ? -3.835 -15.894 -5.832 1.00 86.19 111 GLY A N 1
ATOM 856 C CA . GLY A 1 111 ? -3.568 -16.769 -4.683 1.00 86.19 111 GLY A CA 1
ATOM 857 C C . GLY A 1 111 ? -3.943 -16.191 -3.317 1.00 86.19 111 GLY A C 1
ATOM 858 O O . GLY A 1 111 ? -4.006 -16.928 -2.327 1.00 86.19 111 GLY A O 1
ATOM 859 N N . ARG A 1 112 ? -4.173 -14.877 -3.209 1.00 90.12 112 ARG A N 1
ATOM 860 C CA . ARG A 1 112 ? -4.344 -14.217 -1.909 1.00 90.12 112 ARG A CA 1
ATOM 861 C C . ARG A 1 112 ? -5.804 -14.230 -1.449 1.00 90.12 112 ARG A C 1
ATOM 863 O O . ARG A 1 112 ? -6.590 -13.361 -1.800 1.00 90.12 112 ARG A O 1
ATOM 870 N N . ARG A 1 113 ? -6.155 -15.178 -0.572 1.00 91.12 113 ARG A N 1
ATOM 871 C CA . ARG A 1 113 ? -7.522 -15.327 -0.012 1.00 91.12 113 ARG A CA 1
ATOM 872 C C . ARG A 1 113 ? -8.045 -14.100 0.750 1.00 91.12 113 ARG A C 1
ATOM 874 O O . ARG A 1 113 ? -9.253 -13.918 0.867 1.00 91.12 113 ARG A O 1
ATOM 881 N N . SER A 1 114 ? -7.150 -13.294 1.313 1.00 93.81 114 SER A N 1
ATOM 882 C CA . SER A 1 114 ? -7.485 -12.069 2.041 1.00 93.81 114 SER A CA 1
ATOM 883 C C . SER A 1 114 ? -7.772 -10.878 1.119 1.00 93.81 114 SER A C 1
ATOM 885 O O . SER A 1 114 ? -8.351 -9.896 1.585 1.00 93.81 114 SER A O 1
ATOM 887 N N . LEU A 1 115 ? -7.441 -10.959 -0.176 1.00 94.31 115 LEU A N 1
ATOM 888 C CA . LEU A 1 115 ? -7.711 -9.905 -1.151 1.00 94.31 115 LEU A CA 1
ATOM 889 C C . LEU A 1 115 ? -9.218 -9.753 -1.376 1.00 94.31 115 LEU A C 1
ATOM 891 O O . LEU A 1 115 ? -9.897 -10.682 -1.808 1.00 94.31 115 LEU A O 1
ATOM 895 N N . ARG A 1 116 ? -9.748 -8.567 -1.070 1.00 95.88 116 ARG A N 1
ATOM 896 C CA . ARG A 1 116 ? -11.180 -8.244 -1.186 1.00 95.88 116 ARG A CA 1
ATOM 897 C C . ARG A 1 116 ? -11.501 -7.280 -2.319 1.00 95.88 116 ARG A C 1
ATOM 899 O O . ARG A 1 116 ? -12.666 -7.140 -2.670 1.00 95.88 116 ARG A O 1
ATOM 906 N N . GLY A 1 117 ? -10.498 -6.623 -2.893 1.00 93.62 117 GLY A N 1
ATOM 907 C CA . GLY A 1 117 ? -10.705 -5.722 -4.019 1.00 93.62 117 GLY A CA 1
ATOM 908 C C . GLY A 1 117 ? -9.407 -5.269 -4.672 1.00 93.62 117 GLY A C 1
ATOM 909 O O . GLY A 1 117 ? -8.360 -5.194 -4.027 1.00 93.62 117 GLY A O 1
ATOM 910 N N . LEU A 1 118 ? -9.505 -4.943 -5.959 1.00 93.25 118 LEU A N 1
ATOM 911 C CA . LEU A 1 118 ? -8.431 -4.377 -6.766 1.00 93.25 118 LEU A CA 1
ATOM 912 C C . LEU A 1 118 ? -8.894 -3.038 -7.346 1.00 93.25 118 LEU A C 1
ATOM 914 O O . LEU A 1 118 ? -9.893 -2.970 -8.057 1.00 93.25 118 LEU A O 1
ATOM 918 N N . VAL A 1 119 ? -8.147 -1.978 -7.059 1.00 93.81 119 VAL A N 1
ATOM 919 C CA . VAL A 1 119 ? -8.355 -0.637 -7.605 1.00 93.81 119 VAL A CA 1
ATOM 920 C C . VAL A 1 119 ? -7.330 -0.411 -8.710 1.00 93.81 119 VAL A C 1
ATOM 922 O O . VAL A 1 119 ? -6.128 -0.360 -8.446 1.00 93.81 119 VAL A O 1
ATOM 925 N N . VAL A 1 120 ? -7.791 -0.270 -9.953 1.00 90.12 120 VAL A N 1
ATOM 926 C CA . VAL A 1 120 ? -6.924 -0.016 -11.112 1.00 90.12 120 VAL A CA 1
ATOM 927 C C . VAL A 1 120 ? -7.023 1.452 -11.508 1.00 90.12 120 VAL A C 1
ATOM 929 O O . VAL A 1 120 ? -8.082 1.932 -11.899 1.00 90.12 120 VAL A O 1
ATOM 932 N N . LEU A 1 121 ? -5.909 2.175 -11.400 1.00 89.25 121 LEU A N 1
ATOM 933 C CA . LEU A 1 121 ? -5.828 3.583 -11.769 1.00 89.25 121 LEU A CA 1
ATOM 934 C C . LEU A 1 121 ? -5.446 3.736 -13.241 1.00 89.25 121 LEU A C 1
ATOM 936 O O . LEU A 1 121 ? -4.417 3.211 -13.686 1.00 89.25 121 LEU A O 1
ATOM 940 N N . THR A 1 122 ? -6.219 4.566 -13.939 1.00 84.25 122 THR A N 1
ATOM 941 C CA . THR A 1 122 ? -6.027 4.919 -15.349 1.00 84.25 122 THR A CA 1
ATOM 942 C C . THR A 1 122 ? -6.009 6.439 -15.510 1.00 84.25 122 THR A C 1
ATOM 944 O O . THR A 1 122 ? -6.782 7.150 -14.873 1.00 84.25 122 THR A O 1
ATOM 947 N N . ASP A 1 123 ? -5.111 6.949 -16.357 1.00 84.69 123 ASP A N 1
ATOM 948 C CA . ASP A 1 123 ? -5.060 8.373 -16.707 1.00 84.69 123 ASP A CA 1
ATOM 949 C C . ASP A 1 123 ? -6.036 8.650 -17.856 1.00 84.69 123 ASP A C 1
ATOM 951 O O . ASP A 1 123 ? -5.772 8.252 -18.994 1.00 84.69 123 ASP A O 1
ATOM 955 N N . ILE A 1 124 ? -7.133 9.357 -17.566 1.00 85.00 124 ILE A N 1
ATOM 956 C CA . ILE A 1 124 ? -8.177 9.698 -18.548 1.00 85.00 124 ILE A CA 1
ATOM 957 C C . ILE A 1 124 ? -7.638 10.483 -19.753 1.00 85.00 124 ILE A C 1
ATOM 959 O O . ILE A 1 124 ? -8.223 10.443 -20.830 1.00 85.00 124 ILE A O 1
ATOM 963 N N . ARG A 1 125 ? -6.494 11.167 -19.606 1.00 83.44 125 ARG A N 1
ATOM 964 C CA . ARG A 1 125 ? -5.893 11.983 -20.673 1.00 83.44 125 ARG A CA 1
ATOM 965 C C . ARG A 1 125 ? -5.168 11.147 -21.724 1.00 83.44 125 ARG A C 1
ATOM 967 O O . ARG A 1 125 ? -4.818 11.670 -22.775 1.00 83.44 125 ARG A O 1
ATOM 974 N N . ARG A 1 126 ? -4.855 9.879 -21.429 1.00 67.81 126 ARG A N 1
ATOM 975 C CA . ARG A 1 126 ? -3.979 9.052 -22.277 1.00 67.81 126 ARG A CA 1
ATOM 976 C C . ARG A 1 126 ? -4.717 8.147 -23.262 1.00 67.81 126 ARG A C 1
ATOM 978 O O . ARG A 1 126 ? -4.040 7.491 -24.052 1.00 67.81 126 ARG A O 1
ATOM 985 N N . GLY A 1 127 ? -6.051 8.149 -23.261 1.00 56.06 127 GLY A N 1
ATOM 986 C CA . GLY A 1 127 ? -6.860 7.205 -24.033 1.00 56.06 127 GLY A CA 1
ATOM 987 C C . GLY A 1 127 ? -6.613 5.754 -23.601 1.00 56.06 127 GLY A C 1
ATOM 988 O O . GLY A 1 127 ? -5.574 5.413 -23.025 1.00 56.06 127 GLY A O 1
ATOM 989 N N . GLU A 1 128 ? -7.560 4.862 -23.864 1.00 52.12 128 GLU A N 1
ATOM 990 C CA . GLU A 1 128 ? -7.358 3.435 -23.613 1.00 52.12 128 GLU A CA 1
ATOM 991 C C . GLU A 1 128 ? -6.384 2.855 -24.648 1.00 52.12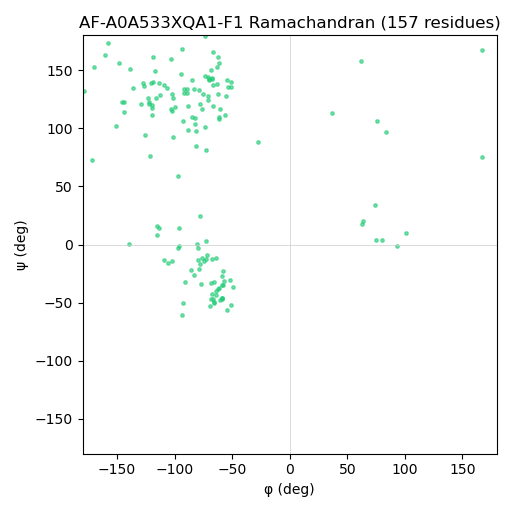 128 GLU A C 1
ATOM 993 O O . GLU A 1 128 ? -6.775 2.248 -25.638 1.00 52.12 128 GLU A O 1
ATOM 998 N N . ARG A 1 129 ? -5.071 3.028 -24.451 1.00 50.34 129 ARG A N 1
ATOM 999 C CA . ARG A 1 129 ? -4.111 2.150 -25.130 1.00 50.34 129 ARG A CA 1
ATOM 1000 C C . ARG A 1 129 ? -4.170 0.793 -24.445 1.00 50.34 129 ARG A C 1
ATOM 1002 O O . ARG A 1 129 ? -3.599 0.616 -23.365 1.00 50.34 129 ARG A O 1
ATOM 1009 N N . THR A 1 130 ? -4.884 -0.122 -25.093 1.00 42.53 130 THR A N 1
ATOM 1010 C CA . THR A 1 130 ? -4.935 -1.575 -24.890 1.00 42.53 130 THR A CA 1
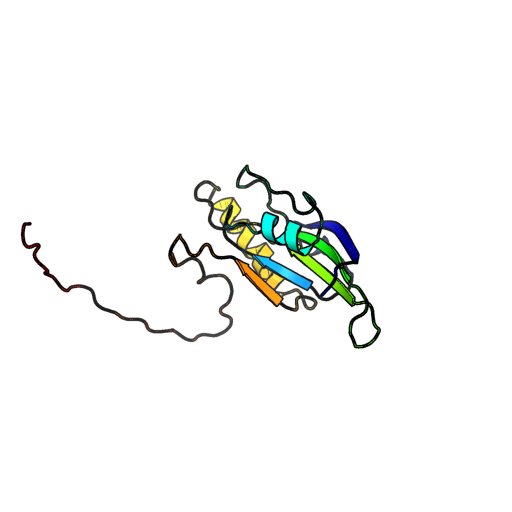ATOM 1011 C C . THR A 1 130 ? -3.637 -2.131 -24.299 1.00 42.53 130 THR A C 1
ATOM 1013 O O . THR A 1 130 ? -2.699 -2.522 -24.980 1.00 42.53 130 THR A O 1
ATOM 1016 N N . SER A 1 131 ? -3.577 -2.130 -22.974 1.00 44.69 131 SER A N 1
ATOM 1017 C CA . SER A 1 131 ? -2.623 -2.887 -22.156 1.00 44.69 131 SER A CA 1
ATOM 1018 C C . SER A 1 131 ? -3.311 -3.468 -20.913 1.00 44.69 131 SER A C 1
ATOM 1020 O O . SER A 1 131 ? -2.687 -4.173 -20.132 1.00 44.69 131 SER A O 1
ATOM 1022 N N . ALA A 1 132 ? -4.621 -3.223 -20.760 1.00 42.56 132 ALA A N 1
ATOM 1023 C CA . ALA A 1 132 ? -5.469 -3.741 -19.691 1.00 42.56 132 ALA A CA 1
ATOM 1024 C C . ALA A 1 132 ? -5.932 -5.197 -19.916 1.00 42.56 132 ALA A C 1
ATOM 1026 O O . ALA A 1 132 ? -6.589 -5.767 -19.054 1.00 42.56 132 ALA A O 1
ATOM 1027 N N . HIS A 1 133 ? -5.582 -5.820 -21.047 1.00 41.03 133 HIS A N 1
ATOM 1028 C CA . HIS A 1 133 ? -6.079 -7.151 -21.414 1.00 41.03 133 HIS A CA 1
ATOM 1029 C C . HIS A 1 133 ? -5.353 -8.328 -20.734 1.00 41.03 133 HIS A C 1
ATOM 1031 O O . HIS A 1 133 ? -5.696 -9.475 -20.992 1.00 41.03 133 HIS A O 1
ATOM 1037 N N . SER A 1 134 ? -4.362 -8.081 -19.870 1.00 41.38 134 SER A N 1
ATOM 1038 C CA . SER A 1 134 ? -3.543 -9.147 -19.268 1.00 41.38 134 SER A CA 1
ATOM 1039 C C . SER A 1 134 ? -3.676 -9.293 -17.748 1.00 41.38 134 SER A C 1
ATOM 1041 O O . SER A 1 134 ? -2.903 -10.037 -17.160 1.00 41.38 134 SER A O 1
ATOM 1043 N N . LEU A 1 135 ? -4.614 -8.603 -17.084 1.00 43.25 135 LEU A N 1
ATOM 1044 C CA . LEU A 1 135 ? -4.748 -8.653 -15.613 1.00 43.25 135 LEU A CA 1
ATOM 1045 C C . LEU A 1 135 ? -6.051 -9.274 -15.086 1.00 43.25 135 LEU A C 1
ATOM 1047 O O . LEU A 1 135 ? -6.335 -9.152 -13.897 1.00 43.25 135 LEU A O 1
ATOM 1051 N N . GLY A 1 136 ? -6.817 -10.001 -15.902 1.00 40.56 136 GLY A N 1
ATOM 1052 C CA . GLY A 1 136 ? -7.926 -10.777 -15.342 1.00 40.56 136 GLY A CA 1
ATOM 1053 C C . GLY A 1 136 ? -8.926 -11.330 -16.339 1.00 40.56 136 GLY A C 1
ATOM 1054 O O . GLY A 1 136 ? -10.051 -10.848 -16.382 1.00 40.56 136 GLY A O 1
ATOM 1055 N N . ASN A 1 137 ? -8.568 -12.393 -17.062 1.00 35.50 137 ASN A N 1
ATOM 1056 C CA . ASN A 1 137 ? -9.595 -13.240 -17.660 1.00 35.50 137 ASN A CA 1
ATOM 1057 C C . ASN A 1 137 ? -9.421 -14.716 -17.264 1.00 35.50 137 ASN A C 1
ATOM 1059 O O . ASN A 1 137 ? -8.664 -15.434 -17.915 1.00 35.50 137 ASN A O 1
ATOM 1063 N N . PRO A 1 138 ? -10.107 -15.189 -16.209 1.00 40.94 138 PRO A N 1
ATOM 1064 C CA . PRO A 1 138 ? -10.259 -16.603 -15.924 1.00 40.94 138 PRO A CA 1
ATOM 1065 C C . PRO A 1 138 ? -11.604 -17.108 -16.473 1.00 40.94 138 PRO A C 1
ATOM 1067 O O . PRO A 1 138 ? -12.436 -17.562 -15.704 1.00 40.94 138 PRO A O 1
ATOM 1070 N N . ALA A 1 139 ? -11.857 -16.983 -17.778 1.00 38.03 139 ALA A N 1
ATOM 1071 C CA . ALA A 1 139 ? -12.817 -17.807 -18.525 1.00 38.03 139 ALA A CA 1
ATOM 1072 C C . ALA A 1 139 ? -12.821 -17.398 -20.004 1.00 38.03 139 ALA A C 1
ATOM 1074 O O . ALA A 1 139 ? -12.923 -16.223 -20.349 1.00 38.03 139 ALA A O 1
ATOM 1075 N N . GLY A 1 140 ? -12.738 -18.381 -20.899 1.00 38.28 140 GLY A N 1
ATOM 1076 C CA . GLY A 1 140 ? -12.898 -18.161 -22.330 1.00 38.28 140 GLY A CA 1
ATOM 1077 C C . GLY A 1 140 ? -14.236 -17.492 -22.649 1.00 38.28 140 GLY A C 1
ATOM 1078 O O . GLY A 1 140 ? -15.291 -18.099 -22.525 1.00 38.28 140 GLY A O 1
ATOM 1079 N N . SER A 1 141 ? -14.174 -16.242 -23.090 1.00 35.41 141 SER A N 1
ATOM 1080 C CA . SER A 1 141 ? -15.219 -15.580 -23.859 1.00 35.41 141 SER A CA 1
ATOM 1081 C C . SER A 1 141 ? -14.521 -14.560 -24.743 1.00 35.41 141 SER A C 1
ATOM 1083 O O . SER A 1 141 ? -14.070 -13.512 -24.281 1.00 35.41 141 SER A O 1
ATOM 1085 N N . ALA A 1 142 ? -14.369 -14.916 -26.015 1.00 36.78 142 ALA A N 1
ATOM 1086 C CA . ALA A 1 142 ? -13.933 -14.006 -27.054 1.00 36.78 142 ALA A CA 1
ATOM 1087 C C . ALA A 1 142 ? -14.961 -12.873 -27.156 1.00 36.78 142 ALA A C 1
ATOM 1089 O O . ALA A 1 142 ? -16.081 -13.084 -27.613 1.00 36.78 142 ALA A O 1
ATOM 1090 N N . CYS A 1 143 ? -14.596 -11.672 -26.711 1.00 30.94 143 CYS A N 1
ATOM 1091 C CA . CYS A 1 143 ? -15.372 -10.487 -27.037 1.00 30.94 143 CYS A CA 1
ATOM 1092 C C . CYS A 1 143 ? -14.947 -10.038 -28.438 1.00 30.94 143 CYS A C 1
ATOM 1094 O O . CYS A 1 143 ? -13.891 -9.434 -28.633 1.00 30.94 143 CYS A O 1
ATOM 1096 N N . CYS A 1 144 ? -15.747 -10.434 -29.424 1.00 35.72 144 CYS A N 1
ATOM 1097 C CA . CYS A 1 144 ? -15.675 -9.958 -30.792 1.00 35.72 144 CYS A CA 1
ATOM 1098 C C . CYS A 1 144 ? -15.935 -8.448 -30.829 1.00 35.72 144 CYS A C 1
ATOM 1100 O O . CYS A 1 144 ? -17.073 -8.018 -30.691 1.00 35.72 144 CYS A O 1
ATOM 1102 N N . CYS A 1 145 ? -14.902 -7.662 -31.113 1.00 32.06 145 CYS A N 1
ATOM 1103 C CA . CYS A 1 145 ? -15.067 -6.362 -31.757 1.00 32.06 145 CYS A CA 1
ATOM 1104 C C . CYS A 1 145 ? -14.271 -6.388 -33.061 1.00 32.06 145 CYS A C 1
ATOM 1106 O O . CYS A 1 145 ? -13.162 -5.865 -33.155 1.00 32.06 145 CYS A O 1
ATOM 1108 N N . GLY A 1 146 ? -14.844 -7.067 -34.057 1.00 34.75 146 GLY A N 1
ATOM 1109 C CA . GLY A 1 146 ? -14.584 -6.739 -35.452 1.00 34.75 146 GLY A CA 1
ATOM 1110 C C . GLY A 1 146 ? -15.161 -5.352 -35.736 1.00 34.75 146 GLY A C 1
ATOM 1111 O O . GLY A 1 146 ? -16.246 -5.022 -35.264 1.00 34.75 146 GLY A O 1
ATOM 1112 N N . GLY A 1 147 ? -14.410 -4.534 -36.463 1.00 30.81 147 GLY A N 1
ATOM 1113 C CA . GLY A 1 147 ? -14.785 -3.161 -36.782 1.00 30.81 147 GLY A CA 1
ATOM 1114 C C . GLY A 1 147 ? -13.818 -2.556 -37.787 1.00 30.81 147 GLY A C 1
ATOM 1115 O O . GLY A 1 147 ? -12.956 -1.771 -37.415 1.00 30.81 147 GLY A O 1
ATOM 1116 N N . ASP A 1 148 ? -13.954 -3.033 -39.021 1.00 34.34 148 ASP A N 1
ATOM 1117 C CA . ASP A 1 148 ? -13.603 -2.434 -40.310 1.00 34.34 148 ASP A CA 1
ATOM 1118 C C . ASP A 1 148 ? -12.339 -1.577 -40.460 1.00 34.34 148 ASP A C 1
ATOM 1120 O O . ASP A 1 148 ? -12.236 -0.415 -40.067 1.00 34.34 148 ASP A O 1
ATOM 1124 N N . GLN A 1 149 ? -11.428 -2.145 -41.249 1.00 38.38 149 GLN A N 1
ATOM 1125 C CA . GLN A 1 149 ? -10.544 -1.391 -42.117 1.00 38.38 149 GLN A CA 1
ATOM 1126 C C . GLN A 1 149 ? -11.388 -0.650 -43.173 1.00 38.38 149 GLN A C 1
ATOM 1128 O O . GLN A 1 149 ? -12.258 -1.244 -43.797 1.00 38.38 149 GLN A O 1
ATOM 1133 N N . ASN A 1 150 ? -11.021 0.605 -43.448 1.00 36.19 150 ASN A N 1
ATOM 1134 C CA . ASN A 1 150 ? -11.343 1.358 -44.666 1.00 36.19 150 ASN A CA 1
ATOM 1135 C C . ASN A 1 150 ? -12.715 2.075 -44.737 1.00 36.19 150 ASN A C 1
ATOM 1137 O O . ASN A 1 150 ? -13.698 1.537 -45.236 1.00 36.19 150 ASN A O 1
ATOM 1141 N N . ARG A 1 151 ? -12.731 3.380 -44.417 1.00 36.25 151 ARG A N 1
ATOM 1142 C CA . ARG A 1 151 ? -13.521 4.362 -45.184 1.00 36.25 151 ARG A CA 1
ATOM 1143 C C . ARG A 1 151 ? -12.799 5.705 -45.289 1.00 36.25 151 ARG A C 1
ATOM 1145 O O . ARG A 1 151 ? -12.431 6.328 -44.298 1.00 36.25 151 ARG A O 1
ATOM 1152 N N . GLN A 1 152 ? -12.595 6.090 -46.542 1.00 34.59 152 GLN A N 1
ATOM 1153 C CA . GLN A 1 152 ? -12.068 7.351 -47.040 1.00 34.59 152 GLN A CA 1
ATOM 1154 C C . GLN A 1 152 ? -12.998 8.544 -46.759 1.00 34.59 152 GLN A C 1
ATOM 1156 O O . GLN A 1 152 ? -14.196 8.379 -46.552 1.00 34.59 152 GLN A O 1
ATOM 1161 N N . ALA A 1 153 ? -12.400 9.727 -46.939 1.00 35.75 153 ALA A N 1
ATOM 1162 C CA . ALA A 1 153 ? -13.004 10.996 -47.343 1.00 35.75 153 ALA A CA 1
ATOM 1163 C C . ALA A 1 153 ? -13.810 11.768 -46.291 1.00 35.75 153 ALA A C 1
ATOM 1165 O O . ALA A 1 153 ? -14.970 11.475 -46.056 1.00 35.75 153 ALA A O 1
ATOM 1166 N N . TYR A 1 154 ? -13.230 12.868 -45.796 1.00 36.38 154 TYR A N 1
ATOM 1167 C CA . TYR A 1 154 ? -13.941 14.148 -45.741 1.00 36.38 154 TYR A CA 1
ATOM 1168 C C . TYR A 1 154 ? -12.964 15.305 -45.978 1.00 36.38 154 TYR A C 1
ATOM 1170 O O . TYR A 1 154 ? -11.939 15.448 -45.311 1.00 36.38 154 TYR A O 1
ATOM 1178 N N . ALA A 1 155 ? -13.287 16.082 -47.008 1.00 37.59 155 ALA A N 1
ATOM 1179 C CA . ALA A 1 155 ? -12.591 17.266 -47.474 1.00 37.59 155 ALA A CA 1
ATOM 1180 C C . ALA A 1 155 ? -12.700 18.430 -46.474 1.00 37.59 155 ALA A C 1
ATOM 1182 O O . ALA A 1 155 ? -13.700 18.575 -45.773 1.00 37.59 155 ALA A O 1
ATOM 1183 N N . ARG A 1 156 ? -11.676 19.289 -46.454 1.00 40.28 156 ARG A N 1
ATOM 1184 C CA . A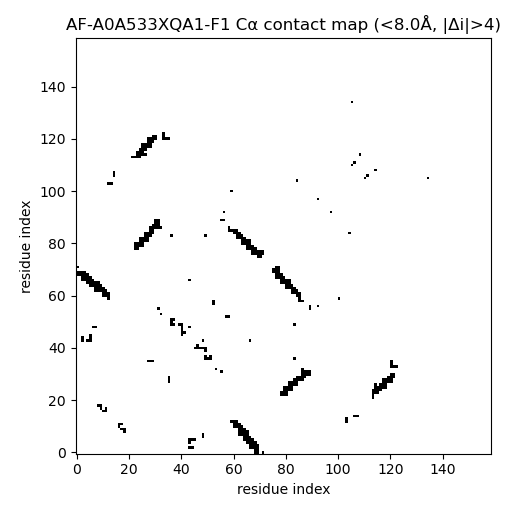RG A 1 156 ? -11.713 20.612 -45.816 1.00 40.28 156 ARG A CA 1
ATOM 1185 C C . ARG A 1 156 ? -12.346 21.625 -46.776 1.00 40.28 156 ARG A C 1
ATOM 1187 O O . ARG A 1 156 ? -11.886 21.682 -47.916 1.00 40.28 156 ARG A O 1
ATOM 1194 N N . PRO A 1 157 ? -13.282 22.485 -46.345 1.00 40.91 157 PRO A N 1
ATOM 1195 C CA . PRO A 1 157 ? -13.450 23.785 -46.966 1.00 40.91 157 PRO A CA 1
A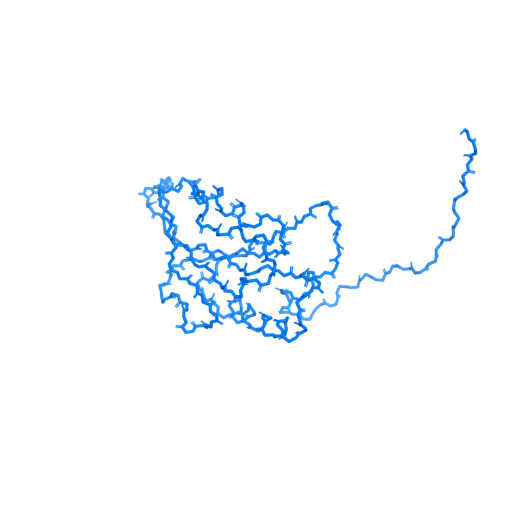TOM 1196 C C . PRO A 1 157 ? -12.473 24.791 -46.344 1.00 40.91 157 PRO A C 1
ATOM 1198 O O . PRO A 1 157 ? -12.188 24.756 -45.146 1.00 40.91 157 PRO A O 1
ATOM 1201 N N . ALA A 1 158 ? -11.941 25.653 -47.204 1.00 43.12 158 ALA A N 1
ATOM 1202 C CA . ALA A 1 158 ? -11.144 26.813 -46.847 1.00 43.12 158 ALA A CA 1
ATOM 1203 C C . ALA A 1 158 ? -12.018 27.891 -46.187 1.00 43.12 158 ALA A C 1
ATOM 1205 O O . ALA A 1 158 ? -13.156 28.113 -46.605 1.00 43.12 158 ALA A O 1
ATOM 1206 N N . GLY A 1 159 ? -11.445 28.555 -45.188 1.00 46.19 159 GLY A N 1
ATOM 1207 C CA . GLY A 1 159 ? -11.914 29.780 -44.553 1.00 46.19 159 GLY A CA 1
ATOM 1208 C C . GLY A 1 159 ? -10.717 30.456 -43.912 1.00 46.19 159 GLY A C 1
ATOM 1209 O O . GLY A 1 159 ? -10.001 29.738 -43.177 1.00 46.19 159 GLY A O 1
#

Solvent-accessible surface area (backbone atoms only — not comparable to full-atom values): 10176 Å² total; per-residue (Å²): 138,54,72,73,47,63,43,84,72,50,71,25,80,50,82,90,60,50,79,87,68,83,45,46,26,40,36,37,39,32,43,59,90,56,46,64,38,59,50,48,17,60,70,54,74,35,89,67,73,43,69,76,70,88,61,86,86,74,62,80,36,39,36,38,28,44,36,35,34,50,59,46,97,86,70,47,66,47,68,33,32,42,31,43,46,48,54,43,90,60,93,84,62,58,67,69,58,58,62,59,47,50,60,49,52,50,50,47,72,76,65,41,86,40,59,75,47,78,46,76,50,77,55,83,88,68,58,91,71,89,68,76,84,78,80,80,77,97,65,98,69,87,80,83,76,83,80,77,86,87,83,83,87,84,84,84,81,91,130

Radius of gyration: 19.84 Å; Cα contacts (8 Å, |Δi|>4): 213; chains: 1; bounding box: 36×48×64 Å

Foldseek 3Di:
DAWPAKAWDDWDLAPVRDDPDLFAEEEEEEAQPLCRLVVVCVVRVHPCRSPNDPDPPPRLTWIKMWIWGDQDVVRDIGIHIYIYQHHDDDPPDPPVSVVSSLVRLCCCVVPPPSYDYYHYGDDPVPPPPPPVPRNDDPDDDDPDDDDDDDDDDDDDDDD

Nearest PDB structures (foldseek):
  1sul-assembly1_A  TM=9.233E-01  e=1.735E-11  Bacillus subtilis
  1svi-assembly1_A  TM=9.360E-01  e=4.463E-11  Bacillus subtilis
  1sul-assembly2_B  TM=8.941E-01  e=3.257E-11  Bacillus subtilis
  1svw-assembly1_A  TM=8.995E-01  e=2.517E-09  Bacillus subtilis
  4dhe-assembly1_A  TM=8.564E-01  e=1.295E-08  Burkholderia thailandensis E264

Sequence (159 aa):
MKILTAEFLTSATQPSQFPSDALPEVAFAGRSNVGKSSLLNVLLGRKGLARVSQTPGRTRLLNFFRVVTAKGPEGKSREFLFVDLPGYGYAKVARTVHEQWGPMIERYIGGRRSLRGLVVLTDIRRGERTSAHSLGNPAGSACCCGGDQNRQAYARPAG

Mean predicted aligned error: 12.77 Å